Protein AF-A0A352S172-F1 (afdb_monomer)

Sequence (44 aa):
VACPEEIAYRNKWIDAEQVAKLAAPLAKNGYGKYLNQIILDAVK

Structure (mmCIF, N/CA/C/O backbone):
data_AF-A0A352S172-F1
#
_entry.id   AF-A0A352S172-F1
#
loop_
_atom_site.group_PDB
_atom_site.id
_atom_site.type_symbol
_atom_site.label_atom_id
_atom_site.label_alt_id
_atom_site.label_comp_id
_atom_site.label_asym_id
_atom_site.label_entity_id
_atom_site.label_seq_id
_atom_site.pdbx_PDB_ins_code
_atom_site.Cartn_x
_atom_site.Cartn_y
_atom_site.Cartn_z
_atom_site.occupancy
_atom_site.B_iso_or_equiv
_atom_site.auth_seq_id
_atom_site.auth_comp_id
_atom_site.auth_asym_id
_atom_site.auth_atom_id
_a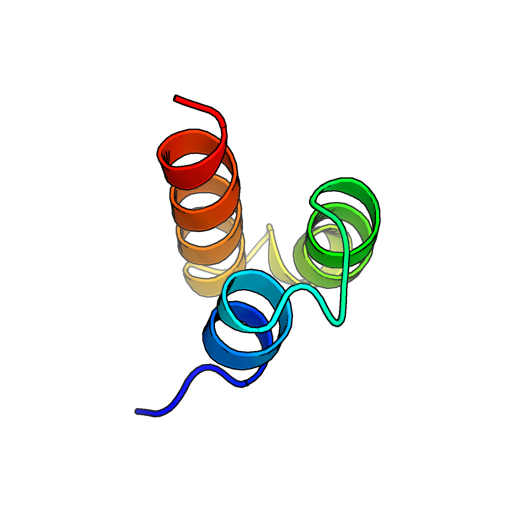tom_site.pdbx_PDB_model_num
ATOM 1 N N . VAL A 1 1 ? -6.066 -13.883 -8.014 1.00 48.94 1 VAL A N 1
ATOM 2 C CA . VAL A 1 1 ? -4.716 -14.045 -7.422 1.00 48.94 1 VAL A CA 1
ATOM 3 C C . VAL A 1 1 ? -4.704 -13.231 -6.145 1.00 48.94 1 VAL A C 1
ATOM 5 O O . VAL A 1 1 ? -5.003 -12.050 -6.218 1.00 48.94 1 VAL A O 1
ATOM 8 N N . ALA A 1 2 ? -4.520 -13.866 -4.990 1.00 53.44 2 ALA A N 1
ATOM 9 C CA . ALA A 1 2 ? -4.617 -13.192 -3.698 1.00 53.44 2 ALA A CA 1
ATOM 10 C C . ALA A 1 2 ? -3.357 -12.346 -3.457 1.00 53.44 2 ALA A C 1
ATOM 12 O O . ALA A 1 2 ? -2.292 -12.909 -3.219 1.00 53.44 2 ALA A O 1
ATOM 13 N N . CYS A 1 3 ? -3.472 -11.018 -3.552 1.00 71.44 3 CYS A N 1
ATOM 14 C CA . CYS A 1 3 ? -2.426 -10.084 -3.134 1.00 71.44 3 CYS A CA 1
ATOM 15 C C . CYS A 1 3 ? -2.366 -10.058 -1.598 1.00 71.44 3 CYS A C 1
ATOM 17 O O . CYS A 1 3 ? -3.301 -9.544 -0.976 1.00 71.44 3 CYS A O 1
ATOM 19 N N . PRO A 1 4 ? -1.310 -10.591 -0.960 1.00 77.69 4 PRO A N 1
ATOM 20 C CA . PRO A 1 4 ? -1.203 -10.594 0.497 1.00 77.69 4 PRO A CA 1
ATOM 21 C C . PRO A 1 4 ? -1.141 -9.174 1.074 1.00 77.69 4 PRO A C 1
ATOM 23 O O . PRO A 1 4 ? -1.629 -8.951 2.178 1.00 77.69 4 PRO A O 1
ATOM 26 N N . GLU A 1 5 ? -0.617 -8.202 0.324 1.00 78.44 5 GLU A N 1
ATOM 27 C CA . GLU A 1 5 ? -0.576 -6.802 0.753 1.00 78.44 5 GLU A CA 1
ATOM 28 C C . GLU A 1 5 ? -1.961 -6.159 0.858 1.00 78.44 5 GLU A C 1
ATOM 30 O O . GLU A 1 5 ? -2.212 -5.426 1.810 1.00 78.44 5 GLU A O 1
ATOM 35 N N . GLU A 1 6 ? -2.881 -6.459 -0.067 1.00 78.81 6 GLU A N 1
ATOM 36 C CA . GLU A 1 6 ? -4.257 -5.951 0.012 1.00 78.81 6 GLU A CA 1
ATOM 37 C C . GLU A 1 6 ? -4.965 -6.524 1.243 1.00 78.81 6 GLU A C 1
ATOM 39 O O . GLU A 1 6 ? -5.651 -5.804 1.964 1.00 78.81 6 GLU A O 1
ATOM 44 N N . ILE A 1 7 ? -4.759 -7.814 1.520 1.00 83.38 7 ILE A N 1
ATOM 45 C CA . ILE A 1 7 ? -5.324 -8.482 2.695 1.00 83.38 7 ILE A CA 1
ATOM 46 C C . ILE A 1 7 ? -4.744 -7.867 3.969 1.00 83.38 7 ILE A C 1
ATOM 48 O O . ILE A 1 7 ? -5.503 -7.517 4.868 1.00 83.38 7 ILE A O 1
ATOM 52 N N . ALA A 1 8 ? -3.425 -7.700 4.055 1.00 85.56 8 ALA A N 1
ATOM 53 C CA . ALA A 1 8 ? -2.777 -7.113 5.222 1.00 85.56 8 ALA A CA 1
ATOM 54 C C . ALA A 1 8 ? -3.235 -5.664 5.458 1.00 85.56 8 ALA A C 1
ATOM 56 O O . ALA A 1 8 ? -3.499 -5.282 6.596 1.00 85.56 8 ALA A O 1
ATOM 57 N N . TYR A 1 9 ? -3.401 -4.879 4.394 1.00 82.25 9 TYR A N 1
ATOM 58 C CA . TYR A 1 9 ? -3.892 -3.507 4.475 1.00 82.25 9 TYR A CA 1
ATOM 59 C C . TYR A 1 9 ? -5.377 -3.435 4.872 1.00 82.25 9 TYR A C 1
ATOM 61 O O . TYR A 1 9 ? -5.736 -2.713 5.800 1.00 82.25 9 TYR A O 1
ATOM 69 N N . ARG A 1 10 ? -6.242 -4.273 4.277 1.00 81.56 10 ARG A N 1
ATOM 70 C CA . ARG A 1 10 ? -7.663 -4.409 4.663 1.00 81.56 10 ARG A CA 1
ATOM 71 C C . ARG A 1 10 ? -7.847 -4.874 6.105 1.00 81.56 10 ARG A C 1
ATOM 73 O O . ARG A 1 10 ? -8.763 -4.418 6.782 1.00 81.56 10 ARG A O 1
ATOM 80 N N . ASN A 1 11 ? -6.973 -5.756 6.583 1.00 86.06 11 ASN A N 1
ATOM 81 C CA . ASN A 1 11 ? -6.964 -6.210 7.972 1.00 86.06 11 ASN A CA 1
ATOM 82 C C . ASN A 1 11 ? -6.267 -5.223 8.929 1.00 86.06 11 ASN A C 1
ATOM 84 O O . ASN A 1 11 ? -6.162 -5.516 10.119 1.00 86.06 11 ASN A O 1
ATOM 88 N N . LYS A 1 12 ? -5.796 -4.063 8.440 1.00 81.88 12 LYS A N 1
ATOM 89 C CA . LYS A 1 12 ? -5.026 -3.066 9.207 1.00 81.88 12 LYS A CA 1
ATOM 90 C C . LYS A 1 12 ? -3.779 -3.640 9.894 1.00 81.88 12 LYS A C 1
ATOM 92 O O . LYS A 1 12 ? -3.356 -3.150 10.936 1.00 81.88 12 LYS A O 1
ATOM 97 N N . TRP A 1 13 ? -3.189 -4.690 9.326 1.00 87.69 13 TRP A N 1
ATOM 98 C CA . TRP A 1 13 ? -1.928 -5.268 9.799 1.00 87.69 13 TRP A CA 1
ATOM 99 C C . TRP A 1 13 ? -0.720 -4.429 9.387 1.00 87.69 13 TRP A C 1
ATOM 101 O O . TRP A 1 13 ? 0.309 -4.474 10.053 1.00 87.69 13 TRP A O 1
ATOM 111 N N . ILE A 1 14 ? -0.846 -3.687 8.285 1.00 84.38 14 ILE A N 1
ATOM 112 C CA . ILE A 1 14 ? 0.178 -2.785 7.761 1.00 84.38 14 ILE A CA 1
ATOM 113 C C . ILE A 1 14 ? -0.456 -1.449 7.385 1.00 84.38 14 ILE A C 1
ATOM 115 O O . ILE A 1 14 ? -1.578 -1.410 6.879 1.00 84.38 14 ILE A O 1
ATOM 119 N N . ASP A 1 15 ? 0.272 -0.365 7.630 1.00 83.88 15 ASP A N 1
ATOM 120 C CA . ASP A 1 15 ? -0.153 0.989 7.276 1.00 83.88 15 ASP A CA 1
ATOM 121 C C . ASP A 1 15 ? 0.225 1.347 5.828 1.00 83.88 15 ASP A C 1
ATOM 123 O O . ASP A 1 15 ? 1.125 0.735 5.245 1.00 83.88 15 ASP A O 1
ATOM 127 N N . ALA A 1 16 ? -0.422 2.369 5.261 1.00 82.88 16 ALA A N 1
ATOM 128 C CA . ALA A 1 16 ? -0.119 2.926 3.945 1.00 82.88 16 ALA A CA 1
ATOM 129 C C . ALA A 1 16 ? 1.386 3.176 3.739 1.00 82.88 16 ALA A C 1
ATOM 131 O O . ALA A 1 16 ? 1.917 2.867 2.672 1.00 82.88 16 ALA A O 1
ATOM 132 N N . GLU A 1 17 ? 2.104 3.646 4.764 1.00 85.00 17 GLU A N 1
ATOM 133 C CA . GLU A 1 17 ? 3.562 3.823 4.701 1.00 85.00 17 GLU A CA 1
ATOM 134 C C . GLU A 1 17 ? 4.337 2.502 4.565 1.00 85.00 17 GLU A C 1
ATOM 136 O O . GLU A 1 17 ? 5.331 2.423 3.833 1.00 85.00 17 GLU A O 1
ATOM 141 N N . GLN A 1 18 ? 3.899 1.441 5.249 1.00 86.00 18 GLN A N 1
ATOM 142 C CA . GLN A 1 18 ? 4.516 0.120 5.120 1.00 86.00 18 GLN A CA 1
ATOM 143 C C . GLN A 1 18 ? 4.242 -0.484 3.747 1.00 86.00 18 GLN A C 1
ATOM 145 O O . GLN A 1 18 ? 5.160 -1.033 3.132 1.00 86.00 18 GLN A O 1
ATOM 150 N N . VAL A 1 19 ? 3.014 -0.341 3.240 1.00 83.69 19 VAL A N 1
ATOM 151 C CA . VAL A 1 19 ? 2.682 -0.776 1.881 1.00 83.69 19 VAL A CA 1
ATOM 152 C C . VAL A 1 19 ? 3.508 0.017 0.867 1.00 83.69 19 VAL A C 1
ATOM 154 O O . VAL A 1 19 ? 4.080 -0.583 -0.034 1.00 83.69 19 VAL A O 1
ATOM 157 N N . ALA A 1 20 ? 3.669 1.334 1.037 1.00 82.88 20 ALA A N 1
ATOM 158 C CA . ALA A 1 20 ? 4.484 2.170 0.156 1.00 82.88 20 ALA A CA 1
ATOM 159 C C . ALA A 1 20 ? 5.967 1.755 0.149 1.00 82.88 20 ALA A C 1
ATOM 161 O O . ALA A 1 20 ? 6.589 1.714 -0.913 1.00 82.88 20 ALA A O 1
ATOM 162 N N . LYS A 1 21 ? 6.532 1.373 1.303 1.00 86.06 21 LYS A N 1
ATOM 163 C CA . LYS A 1 21 ? 7.896 0.817 1.391 1.00 86.06 21 LYS A CA 1
ATOM 164 C C . LYS A 1 21 ? 8.047 -0.508 0.646 1.00 86.06 21 LYS A C 1
ATOM 166 O O . LYS A 1 21 ? 9.060 -0.709 -0.018 1.00 86.06 21 LYS A O 1
ATOM 171 N N . LEU A 1 22 ? 7.056 -1.393 0.740 1.00 81.19 22 LEU A N 1
ATOM 172 C CA . LEU A 1 22 ? 7.036 -2.667 0.010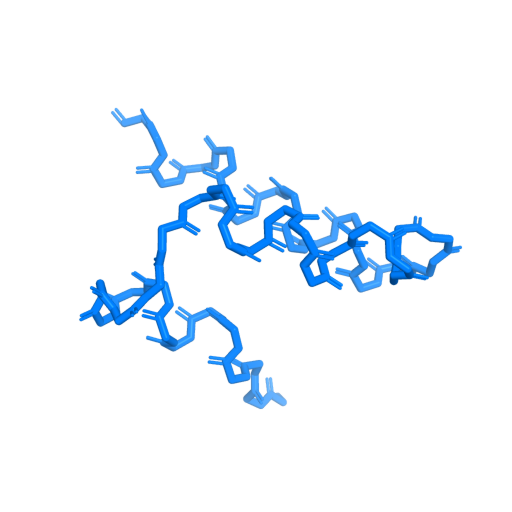 1.00 81.19 22 LEU A CA 1
ATOM 173 C C . LEU A 1 22 ? 6.783 -2.457 -1.490 1.00 81.19 22 LEU A C 1
ATOM 175 O O . LEU A 1 22 ? 7.367 -3.142 -2.329 1.00 81.19 22 LEU A O 1
ATOM 179 N N . ALA A 1 23 ? 5.970 -1.460 -1.834 1.00 82.12 23 ALA A N 1
ATOM 180 C CA . ALA A 1 23 ? 5.665 -1.076 -3.201 1.00 82.12 23 ALA A CA 1
ATOM 181 C C . ALA A 1 23 ? 6.832 -0.346 -3.878 1.00 82.12 23 ALA A C 1
ATOM 183 O O . ALA A 1 23 ? 6.951 -0.442 -5.091 1.00 82.12 23 ALA A O 1
ATOM 184 N N . ALA A 1 24 ? 7.721 0.337 -3.148 1.00 82.81 24 ALA A N 1
ATOM 185 C CA . ALA A 1 24 ? 8.862 1.070 -3.708 1.00 82.81 24 ALA A CA 1
ATOM 186 C C . ALA A 1 24 ? 9.774 0.226 -4.633 1.00 82.81 24 ALA A C 1
ATOM 188 O O . ALA A 1 24 ? 10.028 0.662 -5.760 1.00 82.81 24 ALA A O 1
ATOM 189 N N . PRO A 1 25 ? 10.234 -0.986 -4.254 1.00 84.38 25 PRO A N 1
ATOM 190 C CA . PRO A 1 25 ? 10.984 -1.853 -5.169 1.00 84.38 25 PRO A 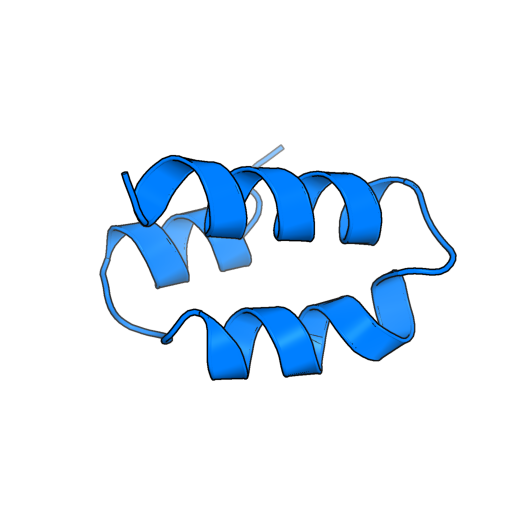CA 1
ATOM 191 C C . PRO A 1 25 ? 10.116 -2.429 -6.302 1.00 84.38 25 PRO A C 1
ATOM 193 O O . PRO A 1 25 ? 10.620 -2.712 -7.388 1.00 84.38 25 PRO A O 1
ATOM 196 N N . LEU A 1 26 ? 8.808 -2.578 -6.076 1.00 79.75 26 LEU A N 1
ATOM 197 C CA . LEU A 1 26 ? 7.848 -3.148 -7.028 1.00 79.75 26 LEU A CA 1
ATOM 198 C C . LEU A 1 26 ? 7.216 -2.090 -7.952 1.00 79.75 26 LEU A C 1
ATOM 200 O O . LEU A 1 26 ? 6.534 -2.448 -8.912 1.00 79.75 26 LEU A O 1
ATOM 204 N N . ALA A 1 27 ? 7.476 -0.800 -7.712 1.00 76.69 27 ALA A N 1
ATOM 205 C CA . ALA A 1 27 ? 6.915 0.347 -8.429 1.00 76.69 27 ALA A CA 1
ATOM 206 C C . ALA A 1 27 ? 7.322 0.389 -9.904 1.00 76.69 27 ALA A C 1
ATOM 208 O O . ALA A 1 27 ? 6.624 0.981 -10.726 1.00 76.69 27 ALA A O 1
ATOM 209 N N . LYS A 1 28 ? 8.432 -0.274 -10.253 1.00 76.25 28 LYS A N 1
ATOM 210 C CA . LYS A 1 28 ? 8.857 -0.461 -11.646 1.00 76.25 28 LYS A CA 1
ATOM 211 C C . LYS A 1 28 ? 7.976 -1.447 -12.423 1.00 76.25 28 LYS A C 1
ATOM 213 O O . LYS A 1 28 ? 8.001 -1.414 -13.648 1.00 76.25 28 LYS A O 1
ATOM 218 N N . ASN A 1 29 ? 7.187 -2.278 -11.741 1.00 79.88 29 ASN A N 1
ATOM 219 C CA . ASN A 1 29 ? 6.272 -3.241 -12.349 1.00 79.88 29 ASN A CA 1
AT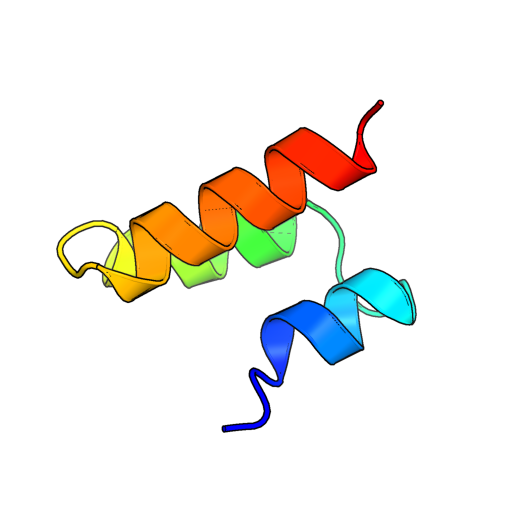OM 220 C C . ASN A 1 29 ? 4.807 -2.822 -12.154 1.00 79.88 29 ASN A C 1
ATOM 222 O O . ASN A 1 29 ? 4.468 -2.060 -11.248 1.00 79.88 29 ASN A O 1
ATOM 226 N N . GLY A 1 30 ? 3.908 -3.363 -12.986 1.00 77.19 30 GLY A N 1
ATOM 227 C CA . GLY A 1 30 ? 2.466 -3.076 -12.916 1.00 77.19 30 GLY A CA 1
ATOM 228 C C . GLY A 1 30 ? 1.844 -3.330 -11.535 1.00 77.19 30 GLY A C 1
ATOM 229 O O . GLY A 1 30 ? 0.886 -2.663 -11.157 1.00 77.19 30 GLY A O 1
ATOM 230 N N . TYR A 1 31 ? 2.451 -4.217 -10.746 1.00 80.81 31 TYR A N 1
ATOM 231 C CA . TYR A 1 31 ? 2.034 -4.534 -9.385 1.00 80.81 31 TYR A CA 1
ATOM 232 C C . TYR A 1 31 ? 2.223 -3.368 -8.400 1.00 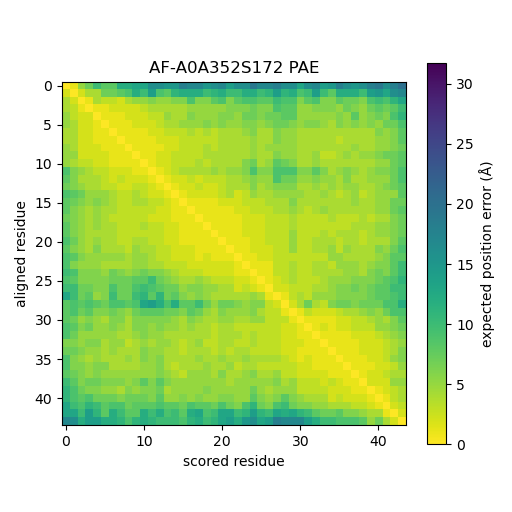80.81 31 TYR A C 1
ATOM 234 O O . 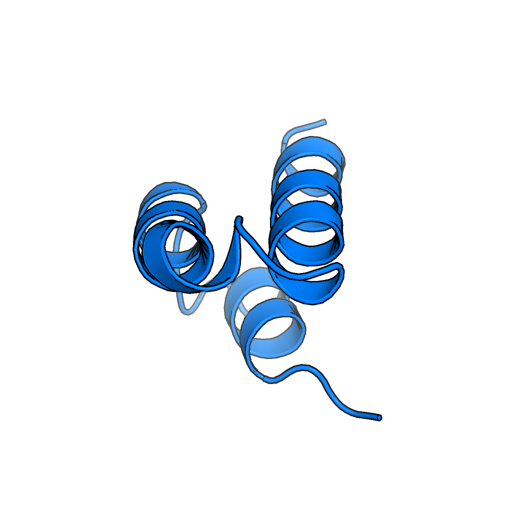TYR A 1 31 ? 1.327 -3.083 -7.614 1.00 80.81 31 TYR A O 1
ATOM 242 N N . GLY A 1 32 ? 3.330 -2.620 -8.478 1.00 81.94 32 GLY A N 1
ATOM 243 C CA . GLY A 1 32 ? 3.541 -1.458 -7.607 1.00 81.94 32 GLY A CA 1
ATOM 244 C C . GLY A 1 32 ? 2.623 -0.275 -7.936 1.00 81.94 32 GLY A C 1
ATOM 245 O O . GLY A 1 32 ? 2.234 0.472 -7.039 1.00 81.94 32 GLY A O 1
ATOM 246 N N . LYS A 1 33 ? 2.206 -0.130 -9.205 1.00 82.12 33 LYS A N 1
ATOM 247 C CA . LYS A 1 33 ? 1.135 0.812 -9.580 1.00 82.12 33 LYS A CA 1
ATOM 248 C C . LYS A 1 33 ? -0.209 0.404 -8.978 1.00 82.12 33 LYS A C 1
ATOM 250 O O . LYS A 1 33 ? -0.915 1.266 -8.467 1.00 82.12 33 LYS A O 1
ATOM 255 N N . TYR A 1 34 ? -0.535 -0.888 -9.019 1.00 84.56 34 TYR A N 1
ATOM 256 C CA . TYR A 1 34 ? -1.767 -1.417 -8.436 1.00 84.56 34 TYR A CA 1
ATOM 257 C C . TYR A 1 34 ? -1.803 -1.230 -6.913 1.00 84.56 34 TYR A C 1
ATOM 259 O O . TYR A 1 34 ? -2.765 -0.672 -6.396 1.00 84.56 34 TYR A O 1
ATOM 267 N N . LEU A 1 35 ? -0.712 -1.565 -6.214 1.00 80.31 35 LEU A N 1
ATOM 268 C CA . LEU A 1 35 ? -0.543 -1.311 -4.777 1.00 80.31 35 LEU A CA 1
ATOM 269 C C . LEU A 1 35 ? -0.768 0.157 -4.410 1.00 80.31 35 LEU A C 1
ATOM 271 O O . LEU A 1 35 ? -1.564 0.442 -3.524 1.00 80.31 35 LEU A O 1
ATOM 275 N N . ASN A 1 36 ? -0.119 1.089 -5.116 1.00 80.88 36 ASN A N 1
ATOM 276 C CA . ASN A 1 36 ? -0.322 2.521 -4.878 1.00 80.88 36 ASN A CA 1
ATOM 277 C C . ASN A 1 36 ? -1.779 2.944 -5.069 1.00 80.88 36 ASN A C 1
ATOM 279 O O . ASN A 1 36 ? -2.268 3.783 -4.319 1.00 80.88 36 ASN A O 1
ATOM 283 N N . GLN A 1 37 ? -2.476 2.366 -6.049 1.00 83.69 37 GLN A N 1
ATOM 284 C CA . GLN A 1 37 ? -3.876 2.690 -6.281 1.00 83.69 37 GLN A CA 1
ATOM 285 C C . GLN A 1 37 ? -4.779 2.195 -5.144 1.00 83.69 37 GLN A C 1
ATOM 287 O O . GLN A 1 37 ? -5.684 2.921 -4.749 1.00 83.69 37 GLN A O 1
ATOM 292 N N . ILE A 1 38 ? -4.507 1.007 -4.592 1.00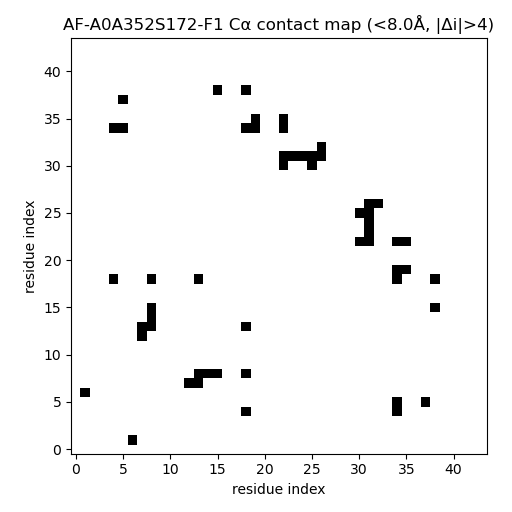 81.19 38 ILE A N 1
ATOM 293 C CA . ILE A 1 38 ? -5.241 0.458 -3.440 1.00 81.19 38 ILE A CA 1
ATOM 294 C C . ILE A 1 38 ? -5.022 1.326 -2.193 1.00 81.19 38 ILE A C 1
ATOM 296 O O . ILE A 1 38 ? -5.975 1.626 -1.478 1.00 81.19 38 ILE A O 1
ATOM 300 N N . ILE A 1 39 ? -3.778 1.755 -1.945 1.00 81.06 39 ILE A N 1
ATOM 301 C CA . ILE A 1 39 ? -3.451 2.650 -0.823 1.00 81.06 39 ILE A CA 1
ATOM 302 C C . ILE A 1 39 ? -4.170 3.997 -0.986 1.00 81.06 39 ILE A C 1
ATOM 304 O O . ILE A 1 39 ? -4.754 4.499 -0.035 1.00 81.06 39 ILE A O 1
ATOM 308 N N . LEU A 1 40 ? -4.145 4.584 -2.188 1.00 80.12 40 LEU A N 1
ATOM 309 C CA . LEU A 1 40 ? -4.821 5.855 -2.483 1.00 80.12 40 LEU A CA 1
ATOM 310 C C . LEU A 1 40 ? -6.346 5.771 -2.339 1.00 80.12 40 LEU A C 1
ATOM 312 O O . LEU A 1 40 ? -6.965 6.748 -1.926 1.00 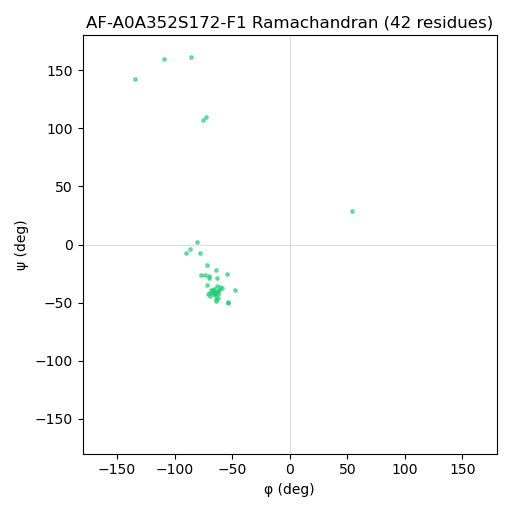80.12 40 LEU A O 1
ATOM 316 N N . ASP A 1 41 ? -6.947 4.638 -2.701 1.00 79.00 41 ASP A N 1
ATOM 317 C CA . ASP A 1 41 ? -8.395 4.423 -2.638 1.00 79.00 41 ASP A CA 1
ATOM 318 C C . ASP A 1 41 ? -8.905 4.301 -1.197 1.00 79.00 41 ASP A C 1
ATOM 320 O O . ASP A 1 41 ? -9.895 4.928 -0.839 1.00 79.00 41 ASP A O 1
ATOM 324 N N . ALA A 1 42 ? -8.198 3.571 -0.338 1.00 69.38 42 ALA A N 1
ATOM 325 C CA . ALA A 1 42 ? -8.634 3.350 1.041 1.00 69.38 42 ALA A CA 1
ATOM 326 C C . ALA A 1 42 ? -8.395 4.537 1.996 1.00 69.38 42 ALA A C 1
ATOM 328 O O . ALA A 1 42 ? -8.821 4.482 3.148 1.00 69.38 42 ALA A O 1
ATOM 329 N N . VAL A 1 43 ? -7.692 5.584 1.551 1.00 64.94 43 VAL A N 1
ATOM 330 C CA . VAL A 1 43 ? -7.491 6.833 2.314 1.00 64.94 43 VAL A CA 1
ATOM 331 C C . VAL A 1 43 ? -8.650 7.831 2.092 1.00 64.94 43 VAL A C 1
ATOM 333 O O . VAL A 1 43 ? -8.683 8.879 2.736 1.00 64.94 43 VAL A O 1
ATOM 336 N N . LYS A 1 44 ? -9.619 7.519 1.216 1.00 53.47 44 LYS A N 1
ATOM 337 C CA . LYS A 1 44 ? -10.872 8.282 1.052 1.00 53.47 44 LYS A CA 1
ATOM 338 C C . LYS A 1 44 ? -11.940 7.889 2.067 1.00 53.47 44 LYS A C 1
ATOM 340 O O . LYS A 1 44 ? -12.671 8.816 2.482 1.00 53.47 44 LYS A O 1
#

Nearest PDB structures (foldseek):
  1h5r-assembly1_D  TM=9.400E-01  e=3.354E-02  Escherichia coli
  1h5s-assembly1_D  T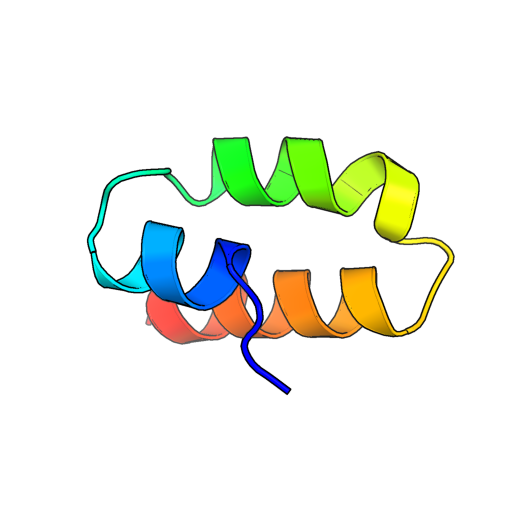M=9.385E-01  e=9.097E-02  Escherichia coli
  1lvw-assembly1_B  TM=8.763E-01  e=2.021E-01  Methanothermobacter thermautotrophicus

Radius of gyration: 9.47 Å; Cα contacts (8 Å, |Δi|>4): 27; chains: 1; bounding box: 22×22×23 Å

pLDDT: mean 78.99, std 8.5, range [48.94, 87.69]

Foldseek 3Di:
DDDVLLVCVVVVVDALVRLLVVLVVVVVDPVSVVSNVSNVVVVD

Secondary structure (DSSP, 8-state):
---HHHHHHHTTSS-HHHHHHHHHHHTTSHHHHHHHHHHHHHT-

Solvent-accessible surface area (backbone atoms only — not comparable to full-atom values): 2652 Å² total; per-residue (Å²): 133,90,56,65,66,59,51,34,43,76,69,65,74,42,52,66,68,56,50,47,61,64,24,57,83,36,47,87,41,74,63,16,53,50,50,51,50,55,50,60,59,74,75,110

Mean predicted aligned error: 4.96 Å